Protein AF-C6XDG9-F1 (afdb_monomer_lite)

Organism: Methylovorus glucosotrophus (strain SIP3-4) (NCBI:txid582744)

pLDDT: mean 76.8, std 10.18, range [43.5, 90.94]

InterPro domains:
  IPR019626 Stress-induced protein, KGG, repeat [PF10685] (9-30)
  IPR019626 Stress-induced protein, KGG, repeat [PF10685] (61-78)

Structure (mmCIF, N/CA/C/O backbone):
data_AF-C6XDG9-F1
#
_entry.id   AF-C6XDG9-F1
#
loop_
_atom_site.group_PDB
_atom_site.id
_atom_site.type_symbol
_atom_site.label_atom_id
_atom_site.label_alt_id
_atom_site.label_comp_id
_atom_site.label_asym_id
_atom_site.label_entity_id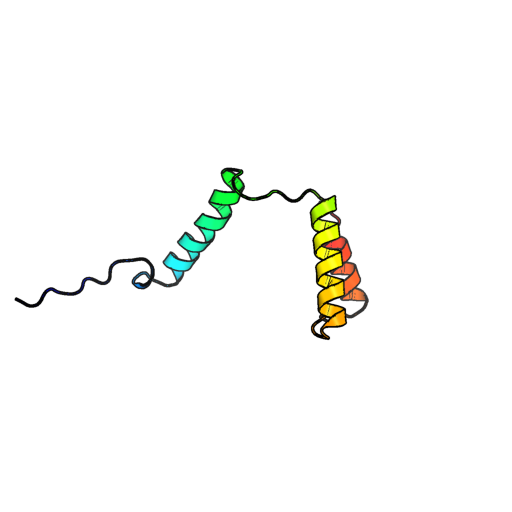
_atom_site.label_seq_id
_atom_site.pdbx_PDB_ins_code
_atom_site.Cartn_x
_atom_site.Cartn_y
_atom_site.Cartn_z
_atom_site.occupancy
_atom_site.B_iso_or_equiv
_atom_site.auth_seq_id
_atom_site.auth_comp_id
_atom_site.auth_asym_id
_atom_site.auth_atom_id
_atom_site.pdbx_PDB_model_num
ATOM 1 N N . MET A 1 1 ? -18.123 -25.341 36.872 1.00 43.50 1 MET A N 1
ATOM 2 C CA . MET A 1 1 ? -18.851 -24.527 35.872 1.00 43.50 1 MET A CA 1
ATOM 3 C C . MET A 1 1 ? -17.868 -24.165 34.767 1.00 43.50 1 MET A C 1
ATOM 5 O O . MET A 1 1 ? -16.928 -23.432 35.040 1.00 43.50 1 MET A O 1
ATOM 9 N N . ALA A 1 2 ? -17.995 -24.747 33.572 1.00 53.66 2 ALA A N 1
ATOM 10 C CA . ALA A 1 2 ? -17.085 -24.457 32.464 1.00 53.66 2 ALA A CA 1
ATOM 11 C C . ALA A 1 2 ? -17.401 -23.065 31.893 1.00 53.66 2 ALA A C 1
ATOM 13 O O . ALA A 1 2 ? -18.515 -22.821 31.427 1.00 53.66 2 ALA A O 1
ATOM 14 N N . GLN A 1 3 ? -16.446 -22.137 31.967 1.00 57.56 3 GLN A N 1
ATOM 15 C CA . GLN A 1 3 ? -16.568 -20.823 31.341 1.00 57.56 3 GLN A CA 1
ATOM 16 C C . GLN A 1 3 ? -16.576 -21.011 29.822 1.00 57.56 3 GLN A C 1
ATOM 18 O O . GLN A 1 3 ? -15.572 -21.378 29.219 1.00 57.56 3 GLN A O 1
ATOM 23 N N . LYS A 1 4 ? -17.736 -20.782 29.207 1.00 59.78 4 LYS A N 1
ATOM 24 C CA . LYS A 1 4 ? -17.919 -20.781 27.755 1.00 59.78 4 LYS A CA 1
ATOM 25 C C . LYS A 1 4 ? -17.006 -19.691 27.182 1.00 59.78 4 LYS A C 1
ATOM 27 O O . LYS A 1 4 ? -17.294 -18.507 27.357 1.00 59.78 4 LYS A O 1
ATOM 32 N N . GLN A 1 5 ? -15.891 -20.074 26.555 1.00 64.00 5 GLN A N 1
ATOM 33 C CA . GLN A 1 5 ? -15.036 -19.149 25.811 1.00 64.00 5 GLN A CA 1
ATOM 34 C C . GLN A 1 5 ? -15.883 -18.537 24.700 1.00 64.00 5 GLN A C 1
ATOM 36 O O . GLN A 1 5 ? -16.174 -19.141 23.675 1.00 64.00 5 GLN A O 1
ATOM 41 N N . SER A 1 6 ? -16.387 -17.343 24.964 1.00 65.69 6 SER A N 1
ATOM 42 C CA . SER A 1 6 ? -17.114 -16.556 23.985 1.00 65.69 6 SER A CA 1
ATOM 43 C C . SER A 1 6 ? -16.129 -16.125 22.907 1.00 65.69 6 SER A C 1
ATOM 45 O O . SER A 1 6 ? -15.139 -15.471 23.240 1.00 65.69 6 SER A O 1
ATOM 47 N N . ASN A 1 7 ? -16.424 -16.461 21.653 1.00 70.44 7 ASN A N 1
ATOM 48 C CA . ASN A 1 7 ? -15.730 -15.984 20.457 1.00 70.44 7 ASN A CA 1
ATOM 49 C C . ASN A 1 7 ? -15.802 -14.448 20.383 1.00 70.44 7 ASN A C 1
ATOM 51 O O . ASN A 1 7 ? -16.668 -13.878 19.725 1.00 70.44 7 ASN A O 1
ATOM 55 N N . ARG A 1 8 ? -14.930 -13.765 21.126 1.00 81.94 8 ARG A N 1
ATOM 56 C CA . ARG A 1 8 ? -14.806 -12.305 21.177 1.00 81.94 8 ARG A CA 1
ATOM 57 C C . ARG A 1 8 ? -13.445 -11.897 20.633 1.00 81.94 8 ARG A C 1
ATOM 59 O O . ARG A 1 8 ? -12.480 -12.650 20.709 1.00 81.94 8 ARG A O 1
ATOM 66 N N . GLY A 1 9 ? -13.367 -10.660 20.160 1.00 84.75 9 GLY A N 1
ATOM 67 C CA . GLY A 1 9 ? -12.137 -10.068 19.646 1.00 84.75 9 GLY A CA 1
ATOM 68 C C . GLY A 1 9 ? -12.058 -10.096 18.124 1.00 84.75 9 GLY A C 1
ATOM 69 O O . GLY A 1 9 ? -12.858 -10.737 17.449 1.00 84.75 9 GLY A O 1
ATOM 70 N N . PHE A 1 10 ? -11.088 -9.356 17.592 1.00 86.06 10 PHE A N 1
ATOM 71 C CA . PHE A 1 10 ? -10.940 -9.112 16.157 1.00 86.06 10 PHE A CA 1
ATOM 72 C C . PHE A 1 10 ? -10.804 -10.410 15.349 1.00 86.06 10 PHE A C 1
ATOM 74 O O . PHE A 1 10 ? -11.490 -10.581 14.350 1.00 86.06 10 PHE A O 1
ATOM 81 N N . ALA A 1 11 ? -10.000 -11.359 15.840 1.00 85.81 11 ALA A N 1
ATOM 82 C CA . ALA A 1 11 ? -9.774 -12.649 15.188 1.00 85.81 11 ALA A CA 1
ATOM 83 C C . ALA A 1 11 ? -11.009 -13.569 15.175 1.00 85.81 11 ALA A C 1
ATOM 85 O O . ALA A 1 11 ? -11.084 -14.475 14.352 1.00 85.81 11 ALA A O 1
ATOM 86 N N . ALA A 1 12 ? -11.972 -13.340 16.073 1.00 88.12 12 ALA A N 1
ATOM 87 C CA . ALA A 1 12 ? -13.201 -14.122 16.167 1.00 88.12 12 ALA A CA 1
ATOM 88 C C . ALA A 1 12 ? -14.345 -13.568 15.291 1.00 88.12 12 ALA 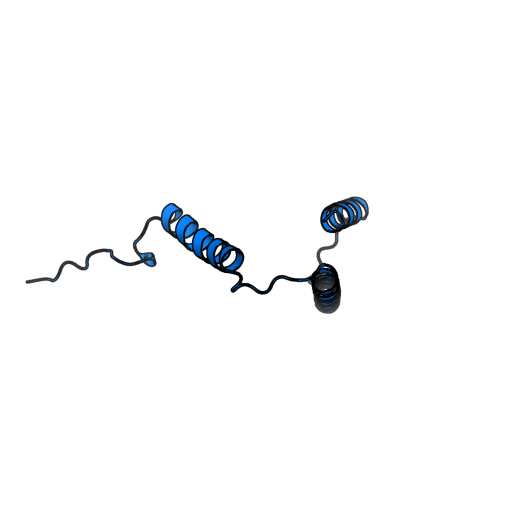A C 1
ATOM 90 O O . ALA A 1 12 ? -15.418 -14.164 15.251 1.00 88.12 12 ALA A O 1
ATOM 91 N N . MET A 1 13 ? -14.142 -12.423 14.626 1.00 88.06 13 MET A N 1
ATOM 92 C CA . MET A 1 13 ? -15.118 -11.818 13.710 1.00 88.06 13 MET A CA 1
ATOM 93 C C . MET A 1 13 ? -15.079 -12.463 12.321 1.00 88.06 13 MET A C 1
ATOM 95 O O . MET A 1 13 ? -14.059 -13.016 11.916 1.00 88.06 13 MET A O 1
ATOM 99 N N . ASP A 1 14 ? -16.145 -12.295 11.541 1.00 90.94 14 ASP A N 1
ATOM 100 C CA . ASP A 1 14 ? -16.171 -12.688 10.130 1.00 90.94 14 ASP A CA 1
ATOM 101 C C . ASP A 1 14 ? -15.108 -11.957 9.298 1.00 90.94 14 ASP A C 1
ATOM 103 O O . ASP A 1 14 ? -14.848 -10.764 9.486 1.00 90.94 14 ASP A O 1
ATOM 107 N N . ALA A 1 15 ? -14.532 -12.652 8.314 1.00 90.06 15 ALA A N 1
ATOM 108 C CA . ALA A 1 15 ? -13.439 -12.131 7.488 1.00 90.06 15 ALA A CA 1
ATOM 109 C C . ALA A 1 15 ? -13.802 -10.828 6.749 1.00 90.06 15 ALA A C 1
ATOM 111 O O . ALA A 1 15 ? -12.967 -9.932 6.608 1.00 90.06 15 ALA A O 1
ATOM 112 N N . ALA A 1 16 ? -15.058 -10.696 6.311 1.00 90.25 16 ALA A N 1
ATOM 113 C CA . ALA A 1 16 ? -15.563 -9.473 5.689 1.00 90.25 16 ALA A CA 1
ATOM 114 C C . ALA A 1 16 ? -15.496 -8.279 6.656 1.00 90.25 16 ALA A C 1
ATOM 116 O O . ALA A 1 16 ? -14.968 -7.223 6.307 1.00 90.25 16 ALA A O 1
ATOM 117 N N . LYS A 1 17 ? -15.940 -8.484 7.900 1.00 88.88 17 LYS A N 1
ATOM 118 C CA . LYS A 1 17 ? -15.941 -7.465 8.954 1.00 88.88 17 LYS A CA 1
ATOM 119 C C . LYS A 1 17 ? -14.525 -7.103 9.401 1.00 88.88 17 LYS A C 1
ATOM 121 O O . LYS A 1 17 ? -14.222 -5.930 9.600 1.00 88.88 17 LYS A O 1
ATOM 126 N N . G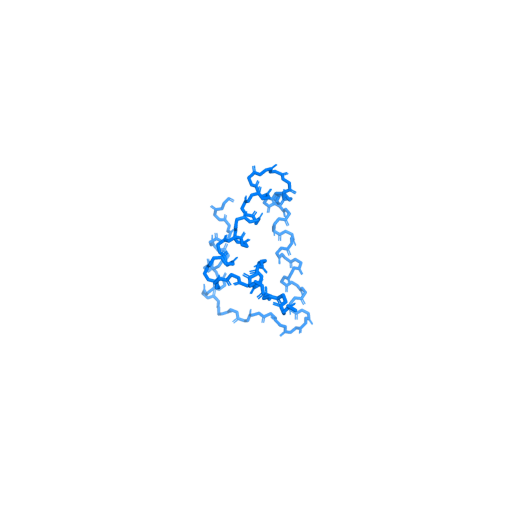LN A 1 18 ? -13.626 -8.086 9.492 1.00 90.06 18 GLN A N 1
ATOM 127 C CA . GLN A 1 18 ? -12.207 -7.831 9.765 1.00 90.06 18 GLN A CA 1
ATOM 128 C C . GLN A 1 18 ? -11.571 -6.955 8.679 1.00 90.06 18 GLN A C 1
ATOM 130 O O . GLN A 1 18 ? -10.876 -5.991 8.997 1.00 90.06 18 GLN A O 1
ATOM 135 N N . ARG A 1 19 ? -11.830 -7.253 7.397 1.00 88.25 19 ARG A N 1
ATOM 136 C CA . ARG A 1 19 ? -11.308 -6.469 6.267 1.00 88.25 19 ARG A CA 1
ATOM 137 C C . ARG A 1 19 ? -11.843 -5.039 6.274 1.00 88.25 19 ARG A C 1
ATOM 139 O O . ARG A 1 19 ? -11.079 -4.111 6.017 1.00 88.25 19 ARG A O 1
ATOM 146 N N . GLU A 1 20 ? -13.124 -4.861 6.576 1.00 87.88 20 GLU A N 1
ATOM 147 C CA . GLU A 1 20 ? -13.738 -3.539 6.696 1.00 87.88 20 GLU A CA 1
ATOM 148 C C . GLU A 1 20 ? -13.062 -2.711 7.798 1.00 87.88 20 GLU A C 1
ATOM 150 O O . GLU A 1 20 ? -12.587 -1.605 7.540 1.00 87.88 20 GLU A O 1
ATOM 155 N N . ILE A 1 21 ? -12.908 -3.282 8.996 1.00 85.62 21 ILE A N 1
ATOM 156 C CA . ILE A 1 21 ? -12.254 -2.614 10.130 1.00 85.62 21 ILE A CA 1
ATOM 157 C C . ILE A 1 21 ? -10.771 -2.330 9.847 1.00 85.62 21 ILE A C 1
ATOM 159 O O . ILE A 1 21 ? -10.295 -1.227 10.117 1.00 85.62 21 ILE A O 1
ATOM 163 N N . ALA A 1 22 ? -10.044 -3.275 9.246 1.00 86.31 22 ALA A N 1
ATOM 164 C CA . ALA A 1 22 ? -8.655 -3.064 8.841 1.00 86.31 22 ALA A CA 1
ATOM 165 C C . ALA A 1 22 ? -8.526 -1.932 7.804 1.00 86.31 22 ALA A C 1
ATOM 167 O O . ALA A 1 22 ? -7.620 -1.104 7.894 1.00 86.31 22 ALA A O 1
ATOM 168 N N . SER A 1 23 ? -9.463 -1.850 6.851 1.00 83.19 23 SER A N 1
ATOM 169 C CA . SER A 1 23 ? -9.508 -0.768 5.860 1.00 83.19 23 SER A CA 1
ATOM 170 C C . SER A 1 23 ? -9.785 0.595 6.503 1.00 83.19 23 SER A C 1
ATOM 172 O O . SER A 1 23 ? -9.224 1.603 6.067 1.00 83.19 23 SER A O 1
ATOM 174 N N . MET A 1 24 ? -10.607 0.636 7.557 1.00 84.81 24 MET A N 1
ATOM 175 C CA . MET A 1 24 ? -10.906 1.869 8.289 1.00 84.81 24 MET A CA 1
ATOM 176 C C . MET A 1 24 ? -9.679 2.442 9.004 1.00 84.81 24 MET A C 1
ATOM 178 O O . MET A 1 24 ? -9.502 3.656 8.985 1.00 84.81 24 MET A O 1
ATOM 182 N N . GLY A 1 25 ? -8.798 1.607 9.565 1.00 79.56 25 GLY A N 1
ATOM 183 C CA . GLY A 1 25 ? -7.596 2.079 10.268 1.00 79.56 25 GLY A CA 1
ATOM 184 C C . GLY A 1 25 ? -6.659 2.910 9.382 1.00 79.56 25 GLY A C 1
ATOM 185 O O . GLY A 1 25 ? -6.237 3.998 9.772 1.00 79.56 25 GLY A O 1
ATOM 186 N N . GLY A 1 26 ? -6.398 2.443 8.156 1.00 74.50 26 GLY A N 1
ATOM 187 C CA . GLY A 1 26 ? -5.575 3.180 7.189 1.00 74.50 26 GLY A CA 1
ATOM 188 C C . GLY A 1 26 ? -6.235 4.481 6.724 1.00 74.50 26 GLY A C 1
ATOM 189 O O . GLY A 1 26 ? -5.598 5.533 6.709 1.00 74.50 26 GLY A O 1
ATOM 190 N N . LYS A 1 27 ? -7.537 4.437 6.411 1.00 74.75 27 LYS A N 1
ATOM 191 C CA . LYS A 1 27 ? -8.304 5.624 5.991 1.00 74.75 27 LYS A CA 1
ATOM 192 C C . LYS A 1 27 ? -8.371 6.683 7.091 1.00 74.75 27 LYS A C 1
ATOM 194 O O . LYS A 1 27 ? -8.173 7.860 6.809 1.00 74.75 27 LYS A O 1
ATOM 199 N N . ALA A 1 28 ? -8.597 6.268 8.336 1.00 74.12 28 ALA A N 1
ATOM 200 C CA . ALA A 1 28 ? -8.655 7.164 9.484 1.00 74.12 28 ALA A CA 1
ATOM 201 C C . ALA A 1 28 ? -7.305 7.845 9.756 1.00 74.12 28 ALA A C 1
ATOM 203 O O . ALA A 1 28 ? -7.281 9.027 10.084 1.00 74.12 28 ALA A O 1
ATOM 204 N N . ALA A 1 29 ? -6.181 7.139 9.586 1.00 75.75 29 ALA A N 1
ATOM 205 C CA . ALA A 1 29 ? -4.850 7.725 9.755 1.00 75.75 29 ALA A CA 1
ATOM 206 C C . ALA A 1 29 ? -4.567 8.837 8.730 1.00 75.75 29 ALA A C 1
ATOM 208 O O . ALA A 1 29 ? -4.044 9.888 9.104 1.00 75.75 29 ALA A O 1
ATOM 209 N N . HIS A 1 30 ? -4.967 8.628 7.470 1.00 69.94 30 HIS A N 1
ATOM 210 C CA . HIS A 1 30 ? -4.896 9.655 6.427 1.00 69.94 30 HIS A CA 1
ATOM 211 C C . HIS A 1 30 ? -5.839 10.827 6.714 1.00 69.94 30 HIS A C 1
ATOM 213 O O . HIS A 1 30 ? -5.400 11.969 6.728 1.00 69.94 30 HIS A O 1
ATOM 219 N N . GLN A 1 31 ? -7.109 10.559 7.033 1.00 72.38 31 GLN A N 1
ATOM 220 C CA . GLN A 1 31 ? -8.090 11.609 7.341 1.00 72.38 31 GLN A CA 1
ATOM 221 C C . GLN A 1 31 ? -7.706 12.457 8.561 1.00 72.38 31 GLN A C 1
ATOM 223 O O . GLN A 1 31 ? -7.977 13.652 8.590 1.00 72.38 31 GLN A O 1
ATOM 228 N N . LYS A 1 32 ? -7.077 11.853 9.576 1.00 78.69 32 LYS A N 1
ATOM 229 C CA . LYS A 1 32 ? -6.642 12.535 10.804 1.00 78.69 32 LYS A CA 1
ATOM 230 C C . LYS A 1 32 ? -5.319 13.304 10.631 1.00 78.69 32 LYS A C 1
ATOM 232 O O . LYS A 1 32 ? -4.871 13.928 11.587 1.00 78.69 32 LYS A O 1
ATOM 237 N N . GLY A 1 33 ? -4.661 13.225 9.468 1.00 67.25 33 GLY A N 1
ATOM 238 C 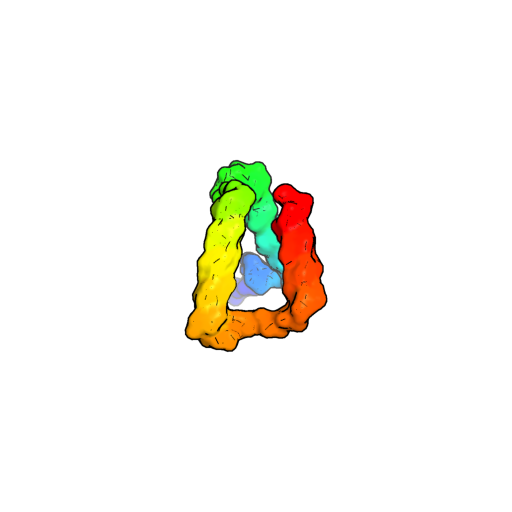CA . GLY A 1 33 ? -3.348 13.847 9.235 1.00 67.25 33 GLY A CA 1
ATOM 239 C C . GLY A 1 33 ? -2.213 13.237 10.069 1.00 67.25 33 GLY A C 1
ATOM 240 O O . GLY A 1 33 ? -1.157 13.835 10.229 1.00 67.25 33 GLY A O 1
ATOM 241 N N . SER A 1 34 ? -2.436 12.049 10.642 1.00 72.44 34 SER A N 1
ATOM 242 C CA . SER A 1 34 ? -1.413 11.287 11.368 1.00 72.44 34 SER A CA 1
ATOM 243 C C . SER A 1 34 ? -0.540 10.466 10.421 1.00 72.44 34 SER A C 1
ATOM 245 O O . SER A 1 34 ? 0.539 10.024 10.818 1.00 72.44 34 SER A O 1
ATOM 247 N N . ALA A 1 35 ? -1.027 10.191 9.211 1.00 75.00 35 ALA A N 1
ATOM 248 C CA . ALA A 1 35 ? -0.232 9.565 8.171 1.00 75.00 35 ALA A CA 1
ATOM 249 C C . ALA A 1 35 ? 0.732 10.592 7.564 1.00 75.00 35 ALA A C 1
ATOM 251 O O . ALA A 1 35 ? 0.383 11.758 7.397 1.00 75.00 35 ALA A O 1
ATOM 252 N N . HIS A 1 36 ? 1.933 10.142 7.203 1.00 73.31 36 HIS A N 1
ATOM 253 C CA . HIS A 1 36 ? 2.851 10.949 6.410 1.00 73.31 36 HIS A CA 1
ATOM 254 C C . HIS A 1 36 ? 2.258 11.150 5.011 1.00 73.31 36 HIS A C 1
ATOM 256 O O . HIS A 1 36 ? 2.032 10.183 4.279 1.00 73.31 36 HIS A O 1
ATOM 262 N N . GLU A 1 37 ? 1.979 12.401 4.659 1.00 71.81 37 GLU A N 1
ATOM 263 C CA . GLU A 1 37 ? 1.624 12.781 3.298 1.00 71.81 37 GLU A CA 1
ATOM 264 C C . GLU A 1 37 ? 2.906 12.962 2.497 1.00 71.81 37 GLU A C 1
ATOM 266 O O . GLU A 1 37 ? 3.735 13.814 2.808 1.00 71.81 37 GLU A O 1
ATOM 271 N N . PHE A 1 38 ? 3.078 12.136 1.469 1.00 73.94 38 PHE A N 1
ATOM 272 C CA . PHE A 1 38 ? 4.196 12.295 0.556 1.00 73.94 38 PHE A CA 1
ATOM 273 C C . PHE A 1 38 ? 3.936 13.493 -0.345 1.00 73.94 38 PHE A C 1
ATOM 275 O O . PHE A 1 38 ? 2.928 13.541 -1.053 1.00 73.94 38 PHE A O 1
ATOM 282 N N . THR A 1 39 ? 4.887 14.417 -0.398 1.00 81.75 39 THR A N 1
ATOM 283 C CA . THR A 1 39 ? 4.919 15.374 -1.503 1.00 81.75 39 THR A CA 1
ATOM 284 C C . THR A 1 39 ? 5.143 14.626 -2.825 1.00 81.75 39 THR A C 1
ATOM 286 O O . THR A 1 39 ? 5.756 13.552 -2.859 1.00 81.75 39 THR A O 1
ATOM 289 N N . SER A 1 40 ? 4.705 15.191 -3.956 1.00 77.44 40 SER A N 1
ATOM 290 C CA . SER A 1 40 ? 4.911 14.572 -5.280 1.00 77.44 40 SER A CA 1
ATOM 291 C C . SER A 1 40 ? 6.393 14.292 -5.574 1.00 77.44 40 SER A C 1
ATOM 293 O O . SER A 1 40 ? 6.733 13.328 -6.265 1.00 77.44 40 SER A O 1
ATOM 295 N N . GLN A 1 41 ? 7.294 15.108 -5.017 1.00 79.25 41 GLN A N 1
ATOM 296 C CA . GLN A 1 41 ? 8.736 14.902 -5.108 1.00 79.25 41 GLN A CA 1
ATOM 297 C C . GLN A 1 41 ? 9.194 13.689 -4.287 1.00 79.25 41 GLN A C 1
ATOM 299 O O . GLN A 1 41 ? 9.931 12.849 -4.806 1.00 79.25 41 GLN A O 1
ATOM 304 N N . GLU A 1 42 ? 8.745 13.554 -3.039 1.00 78.00 42 GLU A N 1
ATOM 305 C CA . GLU A 1 42 ? 9.093 12.413 -2.185 1.00 78.00 42 GLU A CA 1
ATOM 306 C C . GLU A 1 42 ? 8.538 11.097 -2.730 1.00 78.00 42 GLU A C 1
ATOM 308 O O . GLU A 1 42 ? 9.266 10.104 -2.773 1.00 78.00 42 GLU A O 1
ATOM 313 N N . ALA A 1 43 ? 7.300 11.093 -3.233 1.00 82.88 43 ALA A N 1
ATOM 314 C CA . ALA A 1 43 ? 6.708 9.923 -3.878 1.00 82.88 43 ALA A CA 1
ATOM 315 C C . ALA A 1 43 ? 7.543 9.462 -5.088 1.00 82.88 43 ALA A C 1
ATOM 317 O O . ALA A 1 43 ? 7.833 8.271 -5.239 1.00 82.88 43 ALA A O 1
ATOM 318 N N . ARG A 1 44 ? 8.008 10.410 -5.919 1.00 82.44 44 ARG A N 1
ATOM 319 C CA . ARG A 1 44 ? 8.880 10.126 -7.070 1.00 82.44 44 ARG A CA 1
ATOM 320 C C . ARG A 1 44 ? 10.229 9.552 -6.637 1.00 82.44 44 ARG A C 1
ATOM 3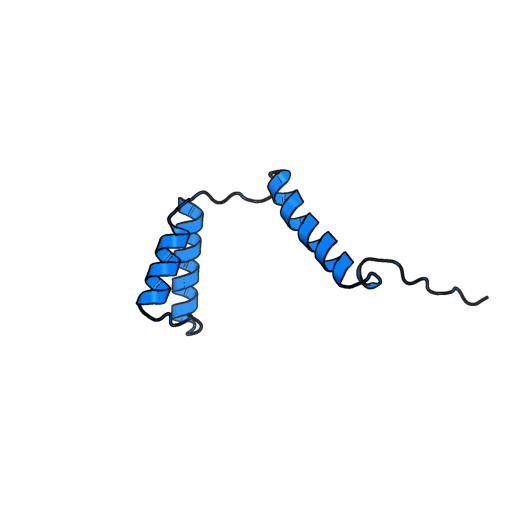22 O O . ARG A 1 44 ? 10.677 8.561 -7.213 1.00 82.44 44 ARG A O 1
ATOM 329 N N . LEU A 1 45 ? 10.865 10.145 -5.626 1.00 82.62 45 LEU A N 1
ATOM 330 C CA . LEU A 1 45 ? 12.157 9.684 -5.104 1.00 82.62 45 LEU A CA 1
ATOM 331 C C . LEU A 1 45 ? 12.052 8.288 -4.475 1.00 82.62 45 LEU A C 1
ATOM 333 O O . LEU A 1 45 ? 12.894 7.423 -4.736 1.00 82.62 45 LEU A O 1
ATOM 337 N N . ALA A 1 46 ? 11.000 8.039 -3.693 1.00 84.56 46 ALA A N 1
ATOM 338 C CA . ALA A 1 46 ? 10.726 6.736 -3.097 1.00 84.56 46 ALA A CA 1
ATOM 339 C C . ALA A 1 46 ? 10.480 5.668 -4.175 1.00 84.56 46 ALA A C 1
ATOM 341 O O . ALA A 1 46 ? 11.075 4.588 -4.115 1.00 84.56 46 ALA A O 1
ATOM 342 N N . GLY A 1 47 ? 9.688 5.992 -5.203 1.00 83.44 47 GLY A N 1
ATOM 343 C CA . GLY A 1 47 ? 9.455 5.121 -6.356 1.00 83.44 47 GLY A CA 1
ATOM 344 C C . GLY A 1 47 ? 10.742 4.794 -7.119 1.00 83.44 47 GLY A C 1
ATOM 345 O O . GLY A 1 47 ? 11.030 3.623 -7.374 1.00 83.44 47 GLY A O 1
ATOM 346 N N . GLN A 1 48 ? 11.570 5.803 -7.410 1.00 86.19 48 GLN A N 1
ATOM 347 C CA . GLN A 1 48 ? 12.862 5.617 -8.078 1.00 86.19 48 GLN A CA 1
ATOM 348 C C . GLN A 1 48 ? 13.792 4.705 -7.267 1.00 86.19 48 GLN A C 1
ATOM 350 O O . GLN A 1 48 ? 14.374 3.762 -7.810 1.00 86.19 48 GLN A O 1
ATOM 355 N N . LYS A 1 49 ? 13.905 4.944 -5.955 1.00 88.81 49 LYS A N 1
ATOM 356 C CA . LYS A 1 49 ? 14.738 4.135 -5.054 1.00 88.81 49 LYS A CA 1
ATOM 357 C C . LYS A 1 49 ? 14.238 2.690 -4.964 1.00 88.81 49 LYS A C 1
ATOM 359 O O . LYS A 1 49 ? 15.053 1.765 -4.989 1.00 88.81 49 LYS A O 1
ATOM 364 N N . GLY A 1 50 ? 12.921 2.495 -4.893 1.00 86.19 50 GLY A N 1
ATOM 365 C CA . GLY A 1 50 ? 12.283 1.178 -4.898 1.00 86.19 50 GLY A CA 1
ATOM 366 C C . GLY A 1 50 ? 12.550 0.409 -6.192 1.00 86.19 50 GLY A C 1
ATOM 367 O O . GLY A 1 50 ? 12.995 -0.738 -6.139 1.00 86.19 50 GLY A O 1
ATOM 368 N N . GLY A 1 51 ? 12.387 1.065 -7.344 1.00 85.56 51 GLY A N 1
ATOM 369 C CA . GLY A 1 51 ? 12.689 0.487 -8.655 1.00 85.56 51 GLY A CA 1
ATOM 370 C C . GLY A 1 51 ? 14.155 0.071 -8.784 1.00 85.56 51 GLY A C 1
ATOM 371 O O . GLY A 1 51 ? 14.449 -1.069 -9.140 1.00 85.56 51 GLY A O 1
ATOM 372 N N . GLN A 1 52 ? 15.091 0.944 -8.398 1.00 86.31 52 GLN A N 1
ATOM 373 C CA . GLN A 1 52 ? 16.521 0.614 -8.384 1.00 86.31 52 GLN A CA 1
ATOM 374 C C . GLN A 1 52 ? 16.839 -0.576 -7.470 1.00 86.31 52 GLN A C 1
ATOM 376 O O . GLN A 1 52 ? 17.643 -1.436 -7.827 1.00 86.31 52 GLN A O 1
ATOM 381 N N . ALA A 1 53 ? 16.221 -0.645 -6.288 1.00 86.25 53 ALA A N 1
ATOM 382 C CA . ALA A 1 53 ? 16.418 -1.760 -5.368 1.00 86.25 53 ALA A CA 1
ATOM 383 C C . ALA A 1 53 ? 15.873 -3.081 -5.933 1.00 86.25 53 ALA A C 1
ATOM 385 O O . ALA A 1 53 ? 16.548 -4.102 -5.816 1.00 86.25 53 ALA A O 1
ATOM 386 N N . ALA A 1 54 ? 14.701 -3.061 -6.571 1.00 83.62 54 ALA A N 1
ATOM 387 C CA . ALA A 1 54 ? 14.114 -4.234 -7.215 1.00 83.62 54 ALA A CA 1
ATOM 388 C C . ALA A 1 54 ? 14.965 -4.717 -8.400 1.00 83.62 54 ALA A C 1
ATOM 390 O O . ALA A 1 54 ? 15.201 -5.917 -8.529 1.00 83.62 54 ALA A O 1
ATOM 391 N N . HIS A 1 55 ? 15.495 -3.794 -9.211 1.00 82.88 55 HIS A N 1
ATOM 392 C CA . HIS A 1 55 ? 16.411 -4.129 -10.306 1.00 82.88 55 HIS A CA 1
ATOM 393 C C . HIS A 1 55 ? 17.701 -4.769 -9.792 1.00 82.88 55 HIS A C 1
ATOM 395 O O . HIS A 1 55 ? 18.099 -5.813 -10.298 1.00 82.88 55 HIS A O 1
ATOM 401 N N . ARG A 1 56 ? 18.313 -4.209 -8.739 1.00 86.19 56 ARG A N 1
ATOM 402 C CA . ARG A 1 56 ? 19.506 -4.803 -8.109 1.00 86.19 56 ARG A CA 1
ATOM 403 C C . ARG A 1 56 ? 19.250 -6.198 -7.536 1.00 86.19 56 ARG A C 1
ATOM 405 O O . ARG A 1 56 ? 20.151 -7.024 -7.542 1.00 86.19 56 ARG A O 1
ATOM 412 N N . LYS A 1 57 ? 18.042 -6.453 -7.027 1.00 86.62 57 LYS A N 1
ATOM 413 C CA . LYS A 1 57 ? 17.647 -7.744 -6.440 1.00 86.62 57 LYS A CA 1
ATOM 414 C C . LYS A 1 57 ? 17.122 -8.755 -7.466 1.00 86.62 57 LYS A C 1
ATOM 416 O O . LYS A 1 57 ? 16.802 -9.872 -7.080 1.00 86.62 57 LYS A O 1
ATOM 421 N N . GLY A 1 58 ? 16.981 -8.373 -8.738 1.00 82.94 58 GLY A N 1
ATOM 422 C CA . GLY A 1 58 ? 16.397 -9.228 -9.777 1.00 82.94 58 GLY A CA 1
ATOM 423 C C . GLY A 1 58 ? 14.893 -9.490 -9.619 1.00 82.94 58 GLY A C 1
ATOM 424 O O . GLY A 1 58 ? 14.334 -10.283 -10.363 1.00 82.94 58 GLY A O 1
ATOM 425 N N . THR A 1 59 ? 14.219 -8.817 -8.682 1.00 80.62 59 THR A N 1
ATOM 426 C CA . THR A 1 59 ? 12.769 -8.945 -8.446 1.00 80.62 59 THR A CA 1
ATOM 427 C C . THR A 1 59 ? 11.970 -7.853 -9.156 1.00 80.62 59 THR A C 1
ATOM 429 O O . THR A 1 59 ? 10.784 -7.675 -8.880 1.00 80.62 59 THR A O 1
ATOM 432 N N . ALA A 1 60 ? 12.620 -7.050 -10.003 1.00 78.38 60 ALA A N 1
ATOM 433 C CA . ALA A 1 60 ? 11.938 -6.047 -10.804 1.00 78.38 60 ALA A CA 1
ATOM 434 C C . ALA A 1 60 ? 10.963 -6.733 -11.762 1.00 78.38 60 ALA A C 1
ATOM 436 O O . ALA A 1 60 ? 11.338 -7.641 -12.504 1.00 78.38 60 ALA A O 1
ATOM 437 N N . HIS A 1 61 ? 9.714 -6.276 -11.752 1.00 71.50 61 HIS A N 1
ATOM 438 C CA . HIS A 1 61 ? 8.743 -6.703 -12.742 1.00 71.50 61 HIS A CA 1
ATOM 439 C C . HIS A 1 61 ? 9.192 -6.199 -14.118 1.00 71.50 61 HIS A C 1
ATOM 441 O O . HIS A 1 61 ? 9.393 -4.997 -14.309 1.00 71.50 61 HIS A O 1
ATOM 447 N N . GLN A 1 62 ? 9.382 -7.116 -15.065 1.00 71.62 62 GLN A N 1
ATOM 448 C CA . GLN A 1 62 ? 9.670 -6.767 -16.450 1.00 71.62 62 GLN A CA 1
ATOM 449 C C . GLN A 1 62 ? 8.353 -6.396 -17.119 1.00 71.62 62 GLN A C 1
ATOM 451 O O . GLN A 1 62 ? 7.609 -7.257 -17.575 1.00 71.62 62 GLN A O 1
ATOM 456 N N . PHE A 1 63 ? 8.042 -5.106 -17.127 1.00 70.19 63 PHE A N 1
ATOM 457 C CA . PHE A 1 63 ? 6.960 -4.608 -17.960 1.00 70.19 63 PHE A CA 1
ATOM 458 C C . PHE A 1 63 ? 7.409 -4.625 -19.420 1.00 70.19 63 PHE A C 1
ATOM 460 O O . PHE A 1 63 ? 8.527 -4.210 -19.738 1.00 70.19 63 PHE A O 1
ATOM 467 N N . ASP A 1 64 ? 6.519 -5.046 -20.315 1.00 75.69 64 ASP A N 1
ATOM 468 C CA . ASP A 1 64 ? 6.662 -4.698 -21.720 1.00 75.69 64 ASP A CA 1
ATOM 469 C C . ASP A 1 64 ? 6.649 -3.161 -21.878 1.00 75.69 64 ASP A C 1
ATOM 471 O O . ASP A 1 64 ? 6.172 -2.403 -21.020 1.00 75.69 64 ASP A O 1
ATOM 475 N N . SER A 1 65 ? 7.215 -2.676 -22.979 1.00 70.06 65 SER A N 1
ATOM 476 C CA . SER A 1 65 ? 7.412 -1.242 -23.200 1.00 70.06 65 SER A CA 1
ATOM 477 C C . SER A 1 65 ? 6.101 -0.443 -23.245 1.00 70.06 65 SER A C 1
ATOM 479 O O . SER A 1 65 ? 6.112 0.755 -22.949 1.00 70.06 65 SER A O 1
ATOM 481 N N . GLN A 1 66 ? 4.973 -1.071 -23.600 1.00 70.50 66 GLN A N 1
ATOM 482 C CA . GLN A 1 66 ? 3.667 -0.409 -23.639 1.00 70.50 66 GLN A CA 1
ATOM 483 C C . GLN A 1 66 ? 3.074 -0.278 -22.230 1.00 70.50 66 GLN A C 1
ATOM 485 O O . GLN A 1 66 ? 2.672 0.821 -21.835 1.00 70.50 66 GLN A O 1
ATOM 490 N N . SER A 1 67 ? 3.118 -1.350 -21.442 1.00 70.31 67 SER A N 1
ATOM 491 C CA . SER A 1 67 ? 2.638 -1.410 -20.060 1.00 70.31 67 SER A CA 1
ATOM 492 C C . SER A 1 67 ? 3.416 -0.470 -19.134 1.00 70.31 67 SER A C 1
ATOM 494 O O . SER A 1 67 ? 2.816 0.254 -18.336 1.00 70.31 67 SER A O 1
ATOM 496 N N . ALA A 1 68 ? 4.745 -0.388 -19.287 1.00 73.31 68 ALA A N 1
ATOM 497 C CA . ALA A 1 68 ? 5.583 0.545 -18.524 1.00 73.31 68 ALA A CA 1
ATOM 498 C C . ALA A 1 68 ? 5.197 2.013 -18.783 1.00 73.31 68 ALA A C 1
ATOM 500 O O . ALA A 1 68 ? 5.124 2.835 -17.863 1.00 73.31 68 ALA A O 1
ATOM 501 N N . ARG A 1 69 ? 4.911 2.343 -20.048 1.00 70.88 69 ARG A N 1
ATOM 502 C CA . ARG A 1 69 ? 4.524 3.692 -20.476 1.00 70.88 69 ARG A CA 1
ATOM 503 C C . ARG A 1 69 ? 3.133 4.071 -19.977 1.00 70.88 69 ARG A C 1
ATOM 505 O O . ARG A 1 69 ? 2.901 5.223 -19.611 1.00 70.88 69 ARG A O 1
ATOM 512 N N . GLU A 1 70 ? 2.204 3.120 -19.950 1.00 72.62 70 GLU A N 1
ATOM 513 C CA . GLU A 1 70 ? 0.866 3.334 -19.404 1.00 72.62 70 GLU A CA 1
ATOM 514 C C . GLU A 1 70 ? 0.882 3.537 -17.884 1.00 72.62 70 GLU A C 1
ATOM 516 O O . GLU A 1 70 ? 0.254 4.481 -17.396 1.00 72.62 70 GLU A O 1
ATOM 521 N N . ALA A 1 71 ? 1.655 2.732 -17.151 1.00 72.19 71 ALA A N 1
ATOM 522 C CA . ALA A 1 71 ? 1.830 2.884 -15.709 1.00 72.19 71 ALA A CA 1
ATOM 523 C C . ALA A 1 71 ? 2.473 4.236 -15.347 1.00 72.19 71 ALA A C 1
ATOM 525 O O . ALA A 1 71 ? 1.974 4.940 -14.469 1.00 72.19 71 ALA A O 1
ATOM 526 N N . GLY A 1 72 ? 3.525 4.645 -16.068 1.00 70.19 72 GLY A N 1
ATOM 527 C CA . GLY A 1 72 ? 4.179 5.942 -15.857 1.00 70.19 72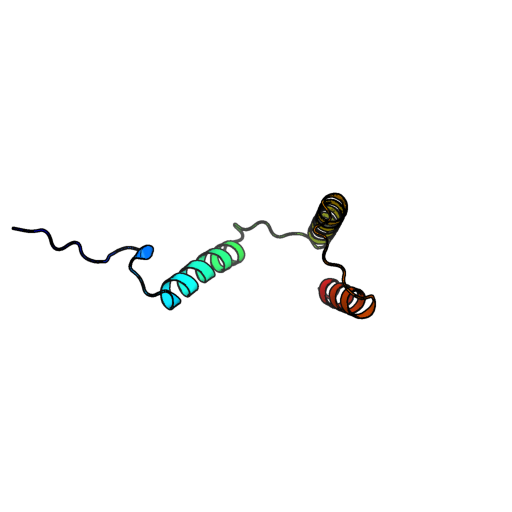 GLY A CA 1
ATOM 528 C C . GLY A 1 72 ? 3.264 7.137 -16.144 1.00 70.19 72 GLY A C 1
ATOM 529 O O . GLY A 1 72 ? 3.273 8.117 -15.403 1.00 70.19 72 GLY A O 1
ATOM 530 N N . ARG A 1 73 ? 2.420 7.038 -17.177 1.00 73.25 73 ARG A N 1
ATOM 531 C CA . ARG A 1 73 ? 1.426 8.068 -17.514 1.00 73.25 73 ARG A CA 1
ATOM 532 C C . ARG A 1 73 ? 0.339 8.191 -16.446 1.00 73.25 73 ARG A C 1
ATOM 534 O O . ARG A 1 73 ? 0.018 9.309 -16.069 1.00 73.25 73 ARG A O 1
ATOM 541 N N . LYS A 1 74 ? -0.191 7.073 -15.935 1.00 68.12 74 LYS A N 1
ATOM 542 C CA . LYS A 1 74 ? -1.184 7.084 -14.842 1.00 68.12 74 LYS A CA 1
ATOM 543 C C . LYS A 1 74 ? -0.590 7.608 -13.530 1.00 68.12 74 LYS A C 1
ATOM 545 O O . LYS A 1 74 ? -1.254 8.351 -12.824 1.00 68.12 74 LYS A O 1
ATOM 550 N N . GLY A 1 75 ? 0.666 7.273 -13.228 1.00 65.12 75 GLY A N 1
ATOM 551 C CA . GLY A 1 75 ? 1.343 7.732 -12.010 1.00 65.12 75 GLY A CA 1
ATOM 552 C C . GLY A 1 75 ? 1.753 9.211 -12.008 1.00 65.12 75 GLY A C 1
ATOM 553 O O . GLY A 1 75 ? 2.017 9.755 -10.943 1.00 65.12 75 GLY A O 1
ATOM 554 N N . GLY A 1 76 ? 1.826 9.863 -13.175 1.00 57.75 76 GLY A N 1
ATOM 555 C CA . GLY A 1 76 ? 2.234 11.267 -13.312 1.00 57.75 76 GLY A CA 1
ATOM 556 C C . GLY A 1 76 ? 1.092 12.279 -13.448 1.00 57.75 76 GLY A C 1
ATOM 557 O O . GLY A 1 76 ? 1.376 13.450 -13.668 1.00 57.75 76 GLY A O 1
ATOM 558 N N . GLN A 1 77 ? -0.170 11.842 -13.379 1.00 55.12 77 GLN A N 1
ATOM 559 C CA . GLN A 1 77 ? -1.359 12.683 -13.603 1.00 55.12 77 GLN A CA 1
ATOM 560 C C . GLN A 1 77 ? -1.998 13.247 -12.317 1.00 55.12 77 GLN A C 1
ATOM 562 O O . GLN A 1 77 ? -3.157 13.654 -12.350 1.00 55.12 77 GLN A O 1
ATOM 567 N N . HIS A 1 78 ? -1.258 13.306 -11.209 1.00 49.91 78 HIS A N 1
ATOM 568 C CA . HIS A 1 78 ? -1.690 13.964 -9.972 1.00 49.91 78 HIS A CA 1
ATOM 569 C C . HIS A 1 78 ? -0.818 15.173 -9.647 1.00 49.91 78 HIS A C 1
ATOM 571 O O . HIS A 1 78 ? 0.425 15.051 -9.763 1.00 49.91 78 HIS A O 1
#

Foldseek 3Di:
DDDDPPQDDLVSDDPVVNVVVVVVVVVVCVVVVVDDDDDLVRVVVVVVVVQVVCVVVVNHDDDDPVRVVVVVVVSPPD

Sequence (78 aa):
MAQKQSNRGFAAMDAAKQREIASMGGKAAHQKGSAHEFTSQEARLAGQKGGQAAHRKGTAHQFDSQSAREAGRKGGQH

Secondary structure (DSSP, 8-state):
--------SGGGS-HHHHHHHHHHHHHHHHHTT-SPPPPHHHHHHHHHHHHHHHHHTT------HHHHHHHHHHHT--

Radius of gyration: 20.63 Å; chains: 1; bounding box: 38×40×60 Å